Protein AF-S8DDT9-F1 (afdb_monomer)

Sequence (75 aa):
MGPYHGPIWINATGHDMGWCYMGWMASEKKLSNPMREIKVQKLVLNISVGESGDRLTRAAKVLEQLSGQTPVFSK

Secondary structure (DSSP, 8-state):
-------------TTHHHHHHHHHTTSSTTTT-GGGS------------SS-SHHHHHHHHHHHHHHSSPPPPP-

Structure (mmCIF, N/CA/C/O backbone):
data_AF-S8DDT9-F1
#
_entry.id   AF-S8DDT9-F1
#
loop_
_atom_site.group_PDB
_atom_site.id
_atom_site.type_symbol
_atom_site.label_atom_id
_atom_site.label_alt_id
_atom_site.label_comp_id
_atom_site.label_asym_id
_atom_site.label_entity_id
_atom_site.label_seq_id
_atom_site.pdbx_PDB_ins_code
_atom_site.Cartn_x
_atom_site.Cartn_y
_atom_site.Cartn_z
_atom_site.occupancy
_atom_site.B_iso_or_equiv
_atom_site.auth_seq_id
_atom_site.auth_comp_id
_atom_site.auth_asym_id
_atom_site.auth_atom_id
_atom_site.pdbx_PDB_model_num
ATOM 1 N N . MET A 1 1 ? 3.831 28.520 69.123 1.00 42.91 1 MET A N 1
ATOM 2 C CA . MET A 1 1 ? 3.188 28.244 70.426 1.00 42.91 1 MET A CA 1
ATOM 3 C C . MET A 1 1 ? 1.773 27.788 70.118 1.00 42.91 1 MET A C 1
ATOM 5 O O . MET A 1 1 ? 1.106 28.491 69.374 1.00 42.91 1 MET A O 1
ATOM 9 N N . GLY A 1 2 ? 1.391 26.575 70.533 1.00 47.66 2 GLY A N 1
ATOM 10 C CA . GLY A 1 2 ? 0.084 25.982 70.205 1.00 47.66 2 GLY A CA 1
ATOM 11 C C . GLY A 1 2 ? -1.108 26.787 70.752 1.00 47.66 2 GLY A C 1
ATOM 12 O O . GLY A 1 2 ? -0.906 27.745 71.496 1.00 47.66 2 GLY A O 1
ATOM 13 N N . PRO A 1 3 ? -2.339 26.370 70.413 1.00 50.44 3 PRO A N 1
ATOM 14 C CA . PRO A 1 3 ? -2.814 25.132 71.013 1.00 50.44 3 PRO A CA 1
ATOM 15 C C . PRO A 1 3 ? -3.389 24.121 70.019 1.00 50.44 3 PRO A C 1
ATOM 17 O O . PRO A 1 3 ? -4.065 24.435 69.044 1.00 50.44 3 PRO A O 1
ATOM 20 N N . TYR A 1 4 ? -3.106 22.869 70.348 1.00 46.00 4 TYR A N 1
ATOM 21 C CA . TYR A 1 4 ? -3.788 21.678 69.891 1.00 46.00 4 TYR A CA 1
ATOM 22 C C . TYR A 1 4 ? -5.255 21.738 70.317 1.00 46.00 4 TYR A C 1
ATOM 24 O O . TYR A 1 4 ? -5.536 21.748 71.511 1.00 46.00 4 TYR A O 1
ATOM 32 N N . HIS A 1 5 ? -6.182 21.698 69.368 1.00 46.06 5 HIS A N 1
ATOM 33 C CA . HIS A 1 5 ? -7.514 21.155 69.609 1.00 46.06 5 HIS A CA 1
ATOM 34 C C . HIS A 1 5 ? -7.775 20.135 68.504 1.00 46.06 5 HIS A C 1
ATOM 36 O O . HIS A 1 5 ? -7.698 20.456 67.322 1.00 46.06 5 HIS A O 1
ATOM 42 N N . GLY A 1 6 ? -7.911 18.877 68.928 1.00 47.97 6 GLY A N 1
ATOM 43 C CA . GLY A 1 6 ? -7.885 17.679 68.095 1.00 47.97 6 GLY A CA 1
ATOM 44 C C . GLY A 1 6 ? -9.024 17.569 67.076 1.00 47.97 6 GLY A C 1
ATOM 45 O O . GLY A 1 6 ? -9.805 18.503 66.898 1.00 47.97 6 GLY A O 1
ATOM 46 N N . PRO A 1 7 ? -9.132 16.414 66.395 1.00 47.16 7 PRO A N 1
ATOM 47 C CA . PRO A 1 7 ? -10.215 16.174 65.458 1.00 47.16 7 PRO A CA 1
ATOM 48 C C . PRO A 1 7 ? -11.537 16.272 66.218 1.00 47.16 7 PRO A C 1
ATOM 50 O O . PRO A 1 7 ? -11.813 15.488 67.127 1.00 47.16 7 PRO A O 1
ATOM 53 N N . ILE A 1 8 ? -12.348 17.268 65.862 1.00 45.03 8 ILE A N 1
ATOM 54 C CA . ILE A 1 8 ? -13.758 17.285 66.222 1.00 45.03 8 ILE A CA 1
ATOM 55 C C . ILE A 1 8 ? -14.329 16.005 65.617 1.00 45.03 8 ILE A C 1
ATOM 57 O O . ILE A 1 8 ? -14.375 15.858 64.395 1.00 45.03 8 ILE A O 1
ATOM 61 N N . TRP A 1 9 ? -14.727 15.071 66.478 1.00 43.59 9 TRP A N 1
ATOM 62 C CA . TRP A 1 9 ? -15.555 13.932 66.112 1.00 43.59 9 TRP A CA 1
ATOM 63 C C . TRP A 1 9 ? -16.924 14.478 65.689 1.00 43.59 9 TRP A C 1
ATOM 65 O O . TRP A 1 9 ? -17.891 14.444 66.445 1.00 43.59 9 TRP A O 1
ATOM 75 N N . ILE A 1 10 ? -17.003 15.046 64.482 1.00 49.62 10 ILE A N 1
ATOM 76 C CA . ILE A 1 10 ? -18.267 15.156 63.766 1.00 49.62 10 ILE A CA 1
ATOM 77 C C . ILE A 1 10 ? -18.668 13.710 63.541 1.00 49.62 10 ILE A C 1
ATOM 79 O O . ILE A 1 10 ? -18.007 12.987 62.799 1.00 49.62 10 ILE A O 1
ATOM 83 N N . ASN A 1 11 ? -19.690 13.281 64.279 1.00 43.28 11 ASN A N 1
ATOM 84 C CA . ASN A 1 11 ? -20.377 12.021 64.071 1.00 43.28 11 ASN A CA 1
ATOM 85 C C . ASN A 1 11 ? -20.613 11.852 62.570 1.00 43.28 11 ASN A C 1
ATOM 87 O O . ASN A 1 11 ? -21.524 12.459 62.006 1.00 43.28 11 ASN A O 1
ATOM 91 N N . ALA A 1 12 ? -19.771 11.036 61.937 1.00 48.16 12 ALA A N 1
ATOM 92 C CA . ALA A 1 12 ? -19.993 10.520 60.607 1.00 48.16 12 ALA A CA 1
ATOM 93 C C . ALA A 1 12 ? -21.220 9.620 60.721 1.00 48.16 12 ALA A C 1
ATOM 95 O O . ALA A 1 12 ? -21.126 8.421 60.983 1.00 48.16 12 ALA A O 1
ATOM 96 N N . THR A 1 13 ? -22.398 10.233 60.612 1.00 49.41 13 THR A N 1
ATOM 97 C CA . THR A 1 13 ? -23.629 9.507 60.334 1.00 49.41 13 THR A CA 1
ATOM 98 C C . THR A 1 13 ? -23.319 8.576 59.166 1.00 49.41 13 THR A C 1
ATOM 100 O O . THR A 1 13 ? -22.696 8.992 58.186 1.00 49.41 13 THR A O 1
ATOM 103 N N . GLY A 1 14 ? -23.677 7.295 59.290 1.00 51.69 14 GLY A N 1
ATOM 104 C CA . GLY A 1 14 ? -23.306 6.227 58.348 1.00 51.69 14 GLY A CA 1
ATOM 105 C C . GLY A 1 14 ? -23.744 6.448 56.893 1.00 51.69 14 GLY A C 1
ATOM 106 O O . GLY A 1 14 ? -23.508 5.591 56.049 1.00 51.69 14 GLY A O 1
ATOM 107 N N . HIS A 1 15 ? -24.350 7.593 56.587 1.00 52.97 15 HIS A N 1
ATOM 108 C CA . HIS A 1 15 ? -24.636 8.049 55.242 1.00 52.97 15 HIS A CA 1
ATOM 109 C C . HIS A 1 15 ? -23.372 8.556 54.520 1.00 52.97 15 HIS A C 1
ATOM 111 O O . HIS A 1 15 ? -23.161 8.167 53.378 1.00 52.97 15 HIS A O 1
ATOM 117 N N . ASP A 1 16 ? -22.467 9.307 55.168 1.00 46.66 16 ASP A N 1
ATOM 118 C CA . ASP A 1 16 ? -21.292 9.900 54.490 1.00 46.66 16 ASP A CA 1
ATOM 119 C C . ASP A 1 16 ? -20.188 8.884 54.154 1.00 46.66 16 ASP A C 1
ATOM 121 O O . ASP A 1 16 ? -19.520 8.993 53.121 1.00 46.66 16 ASP A O 1
ATOM 125 N N . MET A 1 17 ? -20.025 7.834 54.968 1.00 50.28 17 MET A N 1
ATOM 126 C CA . MET A 1 17 ? -19.098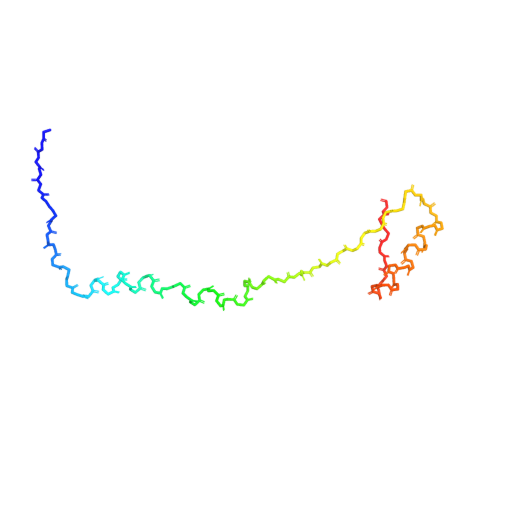 6.741 54.633 1.00 50.28 17 MET A CA 1
ATOM 127 C C . MET A 1 17 ? -19.548 5.975 53.380 1.00 50.28 17 MET A C 1
ATOM 129 O O . MET A 1 17 ? -18.710 5.476 52.627 1.00 50.28 17 MET A O 1
ATOM 133 N N . GLY A 1 18 ? -20.860 5.936 53.120 1.00 50.88 18 GLY A N 1
ATOM 134 C CA . GLY A 1 18 ? -21.428 5.367 51.901 1.00 50.88 18 GLY A CA 1
ATOM 135 C C . GLY A 1 18 ? -21.018 6.145 50.652 1.00 50.88 18 GLY A C 1
ATOM 136 O O . GLY A 1 18 ? -20.672 5.538 49.645 1.00 50.88 18 GLY A O 1
ATOM 137 N N . TRP A 1 19 ? -20.958 7.477 50.713 1.00 47.78 19 TRP A N 1
ATOM 138 C CA . TRP A 1 19 ? -20.564 8.302 49.563 1.00 47.78 19 TRP A CA 1
ATOM 139 C C . TRP A 1 19 ? -19.072 8.176 49.235 1.00 47.78 19 TRP A C 1
ATOM 141 O O . TRP A 1 19 ? -18.706 8.133 48.060 1.00 47.78 19 TRP A O 1
ATOM 151 N N . CYS A 1 20 ? -18.214 8.028 50.249 1.00 51.12 20 CYS A N 1
ATOM 152 C CA . CYS A 1 20 ? -16.780 7.809 50.044 1.00 51.12 20 CYS A CA 1
ATOM 153 C C . CYS A 1 20 ? -16.486 6.419 49.438 1.00 51.12 20 CYS A C 1
ATOM 155 O O . CYS A 1 20 ? -15.684 6.305 48.510 1.00 51.12 20 CYS A O 1
ATOM 157 N N . TYR A 1 21 ? -17.195 5.368 49.878 1.00 50.56 21 TYR A N 1
ATOM 158 C CA . TYR A 1 21 ? -17.042 4.015 49.319 1.00 50.56 21 TYR A CA 1
ATOM 159 C C . TYR A 1 21 ? -17.652 3.884 47.909 1.00 50.56 21 TYR A C 1
ATOM 161 O O . TYR A 1 21 ? -17.075 3.246 47.025 1.00 50.56 21 TYR A O 1
ATOM 169 N N . MET A 1 22 ? -18.780 4.555 47.652 1.00 51.69 22 MET A N 1
ATOM 170 C CA . MET A 1 22 ? -19.432 4.588 46.334 1.00 51.69 22 MET A CA 1
ATOM 171 C C . MET A 1 22 ? -18.661 5.432 45.305 1.00 51.69 22 MET A C 1
ATOM 173 O O . MET A 1 22 ? -18.756 5.164 44.108 1.00 51.69 22 MET A O 1
ATOM 177 N N . GLY A 1 23 ? -17.851 6.403 45.745 1.00 53.72 23 GLY A N 1
ATOM 178 C CA . GLY A 1 23 ? -16.952 7.169 44.875 1.00 53.72 23 GLY A CA 1
ATOM 179 C C . GLY A 1 23 ? -15.801 6.340 44.286 1.00 53.72 23 GLY A C 1
ATOM 180 O O . GLY A 1 23 ? -15.380 6.590 43.156 1.00 53.72 23 GLY A O 1
ATOM 181 N N . TRP A 1 24 ? -15.326 5.314 45.003 1.00 48.88 24 TRP A N 1
ATOM 182 C CA . TRP A 1 24 ? -14.273 4.404 44.524 1.00 48.88 24 TRP A CA 1
ATOM 183 C C . TRP A 1 24 ? -14.827 3.357 43.544 1.00 48.88 24 TRP A C 1
ATOM 185 O O . TRP A 1 24 ? -14.201 3.060 42.527 1.00 48.88 24 TRP A O 1
ATOM 195 N N . MET A 1 25 ? -16.051 2.867 43.765 1.00 49.03 25 MET A N 1
ATOM 196 C CA . MET A 1 25 ? -16.743 1.872 42.920 1.00 49.03 25 MET A CA 1
ATOM 197 C C . MET A 1 25 ? -17.165 2.391 41.520 1.00 49.03 25 MET A C 1
ATOM 199 O O . MET A 1 25 ? -17.961 1.765 40.823 1.00 49.03 25 MET A O 1
ATOM 203 N N . ALA A 1 26 ? -16.629 3.528 41.064 1.00 52.94 26 ALA A N 1
ATOM 204 C CA . ALA A 1 26 ? -16.946 4.160 39.781 1.00 52.94 26 ALA A CA 1
ATOM 205 C C . ALA A 1 26 ? -15.923 3.883 38.653 1.00 52.94 26 ALA A C 1
ATOM 207 O O . ALA A 1 26 ? -15.896 4.615 37.653 1.00 52.94 26 ALA A O 1
ATOM 208 N N . SER A 1 27 ? -15.065 2.862 38.778 1.00 55.75 27 SER A N 1
ATOM 209 C CA . SER A 1 27 ? -13.981 2.621 37.806 1.00 55.75 27 SER A CA 1
ATOM 210 C C . SER A 1 27 ? -14.075 1.334 36.980 1.00 55.75 27 SER A C 1
ATOM 212 O O . SER A 1 27 ? -13.366 1.241 35.984 1.00 55.75 27 SER A O 1
ATOM 214 N N . GLU A 1 28 ? -14.977 0.393 37.269 1.00 54.28 28 GLU A N 1
ATOM 215 C CA . GLU A 1 28 ? -14.989 -0.881 36.519 1.00 54.28 28 GLU A CA 1
ATOM 216 C C . GLU A 1 28 ? -15.741 -0.787 35.178 1.00 54.28 28 GLU A C 1
ATOM 218 O O . GLU A 1 28 ? -15.342 -1.384 34.179 1.00 54.28 28 GLU A O 1
ATOM 223 N N . LYS A 1 29 ? -16.765 0.076 35.079 1.00 53.84 29 LYS A N 1
ATOM 224 C CA . LYS A 1 29 ? -17.495 0.311 33.813 1.00 53.84 29 LYS A CA 1
ATOM 225 C C . LYS A 1 29 ? -16.720 1.142 32.783 1.00 53.84 29 LYS A C 1
ATOM 227 O O . LYS A 1 29 ? -17.114 1.184 31.621 1.00 53.84 29 LYS A O 1
ATOM 232 N N . LYS A 1 30 ? -15.623 1.806 33.171 1.00 55.50 30 LYS A N 1
ATOM 233 C CA . LYS A 1 30 ? -14.823 2.652 32.260 1.00 55.50 30 LYS A CA 1
ATOM 234 C C . LYS A 1 30 ? -13.814 1.860 31.422 1.00 55.50 30 LYS A C 1
ATOM 236 O O . LYS A 1 30 ? -13.293 2.409 30.448 1.00 55.50 30 LYS A O 1
ATOM 241 N N . LEU A 1 31 ? -13.518 0.608 31.783 1.00 56.12 31 LEU A N 1
ATOM 242 C CA . LEU A 1 31 ? -12.638 -0.255 30.986 1.00 56.12 31 LEU A CA 1
ATOM 243 C C . LEU A 1 31 ? -13.352 -0.824 29.753 1.00 56.12 31 LEU A C 1
ATOM 245 O O . LEU A 1 31 ? -12.742 -0.920 28.696 1.00 56.12 31 LEU A O 1
ATOM 249 N N . SER A 1 32 ? -14.656 -1.097 29.847 1.00 58.94 32 SER A N 1
ATOM 250 C CA . SER A 1 32 ? -15.479 -1.622 28.747 1.00 58.94 32 SER A CA 1
ATOM 251 C C . SER A 1 32 ? -15.999 -0.524 27.803 1.00 58.94 32 SER A C 1
ATOM 253 O O . SER A 1 32 ? -17.117 -0.610 27.295 1.00 58.94 32 SER A O 1
ATOM 255 N N . ASN A 1 33 ? -15.234 0.548 27.583 1.00 72.81 33 ASN A N 1
ATOM 256 C CA . ASN A 1 33 ? -15.607 1.529 26.570 1.00 72.81 33 ASN A CA 1
ATOM 257 C C . ASN A 1 33 ? -15.110 1.032 25.199 1.00 72.81 33 ASN A C 1
ATOM 259 O O . ASN A 1 33 ? -13.896 1.041 24.987 1.00 72.81 33 ASN A O 1
ATOM 263 N N . PRO A 1 34 ? -15.988 0.649 24.253 1.00 68.94 34 PRO A N 1
ATOM 264 C CA . PRO A 1 34 ? -15.578 0.136 22.941 1.00 68.94 34 PRO A CA 1
ATOM 265 C C . PRO A 1 34 ? -14.738 1.139 22.131 1.00 68.94 34 PRO A C 1
ATOM 267 O O . PRO A 1 34 ? -13.994 0.745 21.241 1.00 68.94 34 PRO A O 1
ATOM 270 N N . MET A 1 35 ? -14.775 2.434 22.476 1.00 74.88 35 MET A N 1
ATOM 271 C CA . MET A 1 35 ? -13.897 3.453 21.879 1.00 74.88 35 MET A CA 1
ATOM 272 C C . MET A 1 35 ? -12.426 3.375 22.336 1.00 74.88 35 MET A C 1
ATOM 274 O O . MET A 1 35 ? -11.594 4.093 2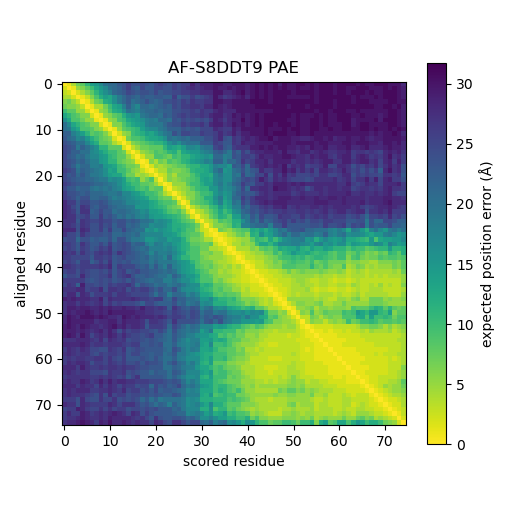1.793 1.00 74.88 35 MET A O 1
ATOM 278 N N . ARG A 1 36 ? -12.089 2.564 23.350 1.00 69.75 36 ARG A N 1
ATOM 279 C CA . ARG A 1 36 ? -10.708 2.365 23.842 1.00 69.75 36 ARG A CA 1
ATOM 280 C C . ARG A 1 36 ? -10.034 1.119 23.269 1.00 69.75 36 ARG A C 1
ATOM 282 O O . ARG A 1 36 ? -8.883 0.847 23.600 1.00 69.75 36 ARG A O 1
ATOM 289 N N . GLU A 1 37 ? -10.738 0.360 22.436 1.00 75.56 37 GLU A N 1
ATOM 290 C CA . GLU A 1 37 ? -10.176 -0.797 21.750 1.00 75.56 37 GLU A CA 1
ATOM 291 C C . GLU A 1 37 ? -9.082 -0.341 20.768 1.00 75.56 37 GLU A C 1
ATOM 293 O O . GLU A 1 37 ? -9.330 0.468 19.871 1.00 75.56 37 GLU A O 1
ATOM 298 N N . ILE A 1 38 ? -7.856 -0.843 20.946 1.00 79.81 38 ILE A N 1
ATOM 299 C CA . ILE A 1 38 ? -6.716 -0.504 20.088 1.00 79.81 38 ILE A CA 1
ATOM 300 C C . ILE A 1 38 ? -6.912 -1.189 18.732 1.00 79.81 38 ILE A C 1
ATOM 302 O O . ILE A 1 38 ? -6.869 -2.413 18.635 1.00 79.81 38 ILE A O 1
ATOM 306 N N . LYS A 1 39 ? -7.108 -0.395 17.676 1.00 83.50 39 LYS A N 1
ATOM 307 C CA . LYS A 1 39 ? -7.236 -0.868 16.289 1.00 83.50 39 LYS A CA 1
ATOM 308 C C . LYS A 1 39 ? -6.132 -0.271 15.430 1.00 83.50 39 LYS A C 1
ATOM 310 O O . LYS A 1 39 ? -5.846 0.922 15.519 1.00 83.50 39 LYS A O 1
ATOM 315 N N . VAL A 1 40 ? -5.538 -1.088 14.562 1.00 85.12 40 VAL A N 1
ATOM 316 C CA . VAL A 1 40 ? -4.611 -0.600 13.53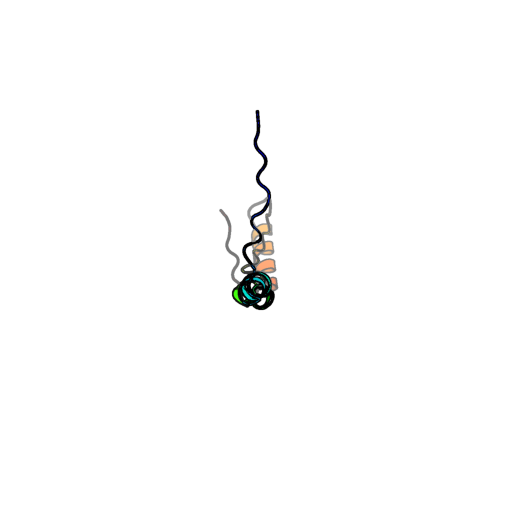4 1.00 85.12 40 VAL A CA 1
ATOM 317 C C . VAL A 1 40 ? -5.435 0.120 12.472 1.00 85.12 40 VAL A C 1
ATOM 319 O O . VAL A 1 40 ? -6.221 -0.504 11.767 1.00 85.12 40 VAL A O 1
ATOM 322 N N . GLN A 1 41 ? -5.291 1.442 12.382 1.00 85.75 41 GLN A N 1
ATOM 323 C CA . GLN A 1 41 ? -6.103 2.245 11.464 1.00 85.75 41 GLN A CA 1
ATOM 324 C C . GLN A 1 41 ? -5.666 2.084 10.007 1.00 85.75 41 GLN A C 1
ATOM 326 O O . GLN A 1 41 ? -6.510 1.996 9.119 1.00 85.75 41 GLN A O 1
ATOM 331 N N . LYS A 1 42 ? -4.353 2.092 9.752 1.00 89.81 42 LYS A N 1
ATOM 332 C CA . LYS A 1 42 ? -3.772 2.006 8.409 1.00 89.81 42 LYS A CA 1
ATOM 333 C C . LYS A 1 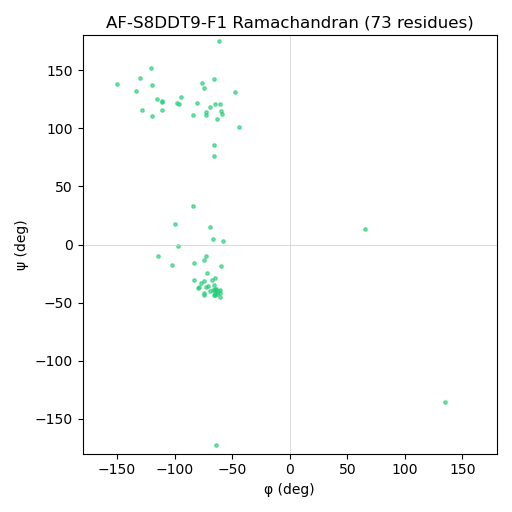42 ? -2.413 1.320 8.475 1.00 89.81 42 LYS A C 1
ATOM 335 O O . LYS A 1 42 ? -1.617 1.620 9.361 1.00 89.81 42 LYS A O 1
ATOM 340 N N . LEU A 1 43 ? -2.154 0.445 7.510 1.00 86.25 43 LEU A N 1
ATOM 341 C CA . LEU A 1 43 ? -0.844 -0.144 7.258 1.00 86.25 43 LEU A CA 1
ATOM 342 C C . LEU A 1 43 ? -0.324 0.422 5.935 1.00 86.25 43 LEU A C 1
ATOM 344 O O . LEU A 1 43 ? -1.000 0.311 4.916 1.00 86.25 43 LEU A O 1
ATOM 348 N N . VAL A 1 44 ? 0.854 1.046 5.955 1.00 88.88 44 VAL A N 1
ATOM 349 C CA . VAL A 1 44 ? 1.513 1.587 4.757 1.00 88.88 44 VAL A CA 1
ATOM 350 C C . VAL A 1 44 ? 2.755 0.752 4.479 1.00 88.88 44 VAL A C 1
ATOM 352 O O . VAL A 1 44 ? 3.622 0.629 5.342 1.00 88.88 44 VAL A O 1
ATOM 355 N N . LEU A 1 45 ? 2.837 0.177 3.279 1.00 86.62 45 LEU A N 1
ATOM 356 C CA . LEU A 1 45 ? 3.992 -0.588 2.822 1.00 86.62 45 LEU A CA 1
ATOM 357 C C . LEU A 1 45 ? 4.877 0.319 1.961 1.00 86.62 45 LEU A C 1
ATOM 359 O O . LEU A 1 45 ? 4.417 0.843 0.951 1.00 86.62 45 LEU A O 1
ATOM 363 N N . ASN A 1 46 ? 6.139 0.497 2.356 1.00 89.00 46 ASN A N 1
ATOM 364 C CA . ASN A 1 46 ? 7.113 1.302 1.619 1.00 89.00 46 ASN A CA 1
ATOM 365 C C . ASN A 1 46 ? 8.251 0.420 1.094 1.00 89.00 46 ASN A C 1
ATOM 367 O O . ASN A 1 46 ? 8.917 -0.257 1.878 1.00 89.00 46 ASN A O 1
ATOM 371 N N . ILE A 1 47 ? 8.503 0.468 -0.216 1.00 86.19 47 ILE A N 1
ATOM 372 C CA . ILE A 1 47 ? 9.646 -0.189 -0.858 1.00 86.19 47 ILE A CA 1
ATOM 373 C C . ILE A 1 47 ? 10.493 0.895 -1.521 1.00 86.19 47 ILE A C 1
ATOM 375 O O . ILE A 1 47 ? 10.081 1.484 -2.518 1.00 86.19 47 ILE A O 1
ATOM 379 N N . SER A 1 48 ? 11.681 1.146 -0.973 1.00 84.88 48 SER A N 1
ATOM 380 C CA . SER A 1 48 ? 12.630 2.106 -1.538 1.00 84.88 48 SER A CA 1
ATOM 381 C C . SER A 1 48 ? 13.652 1.379 -2.400 1.00 84.88 48 SER A C 1
ATOM 383 O O . SER A 1 48 ? 14.385 0.516 -1.920 1.00 84.88 48 SER A O 1
ATOM 385 N N . VAL A 1 49 ? 13.717 1.751 -3.673 1.00 81.94 49 VAL A N 1
ATOM 386 C CA . VAL A 1 49 ? 14.707 1.240 -4.617 1.00 81.94 49 VAL A CA 1
ATOM 387 C C . VAL A 1 49 ? 15.642 2.404 -4.922 1.00 81.94 49 VAL A C 1
ATOM 389 O O . VAL A 1 49 ? 15.191 3.419 -5.438 1.00 81.94 49 VAL A O 1
ATOM 392 N N . GLY A 1 50 ? 16.922 2.305 -4.553 1.00 82.31 50 GLY A N 1
ATOM 393 C CA . GLY A 1 50 ? 17.904 3.399 -4.692 1.00 82.31 50 GLY A CA 1
ATOM 394 C C . GLY A 1 50 ? 18.251 3.788 -6.138 1.00 82.31 50 GLY A C 1
ATOM 395 O O . GLY A 1 50 ? 19.130 4.613 -6.353 1.00 82.31 50 GLY A O 1
ATOM 396 N N . GLU A 1 51 ? 17.572 3.189 -7.117 1.00 83.62 51 GLU A N 1
ATOM 397 C CA . GLU A 1 51 ? 17.722 3.429 -8.548 1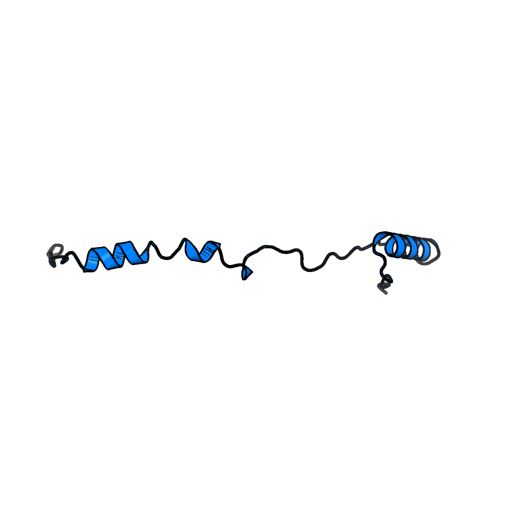.00 83.62 51 GLU A CA 1
ATOM 398 C C . GLU A 1 51 ? 16.332 3.586 -9.178 1.00 83.62 51 GLU A C 1
ATOM 400 O O . GLU A 1 51 ? 15.440 2.754 -8.975 1.00 83.62 51 GLU A O 1
ATOM 405 N N . SER A 1 52 ? 16.160 4.629 -9.988 1.00 78.25 52 SER A N 1
ATOM 406 C CA . SER A 1 52 ? 14.967 4.817 -10.814 1.00 78.25 52 SER A CA 1
ATOM 407 C C . SER A 1 52 ? 15.010 3.885 -12.028 1.00 78.25 52 SER A C 1
ATOM 409 O O . SER A 1 52 ? 16.052 3.738 -12.663 1.00 78.25 52 SER A O 1
ATOM 411 N N . GLY A 1 53 ? 13.876 3.272 -12.388 1.00 85.19 53 GLY A N 1
ATOM 412 C CA . GLY A 1 53 ? 13.750 2.491 -13.625 1.00 85.19 53 GLY A CA 1
ATOM 413 C C . GLY A 1 53 ? 13.039 1.147 -13.458 1.00 85.19 53 GLY A C 1
ATOM 414 O O . GLY A 1 53 ? 11.991 1.044 -12.817 1.00 85.19 53 GLY A O 1
ATOM 415 N N . ASP A 1 54 ? 13.596 0.099 -14.065 1.00 87.75 54 ASP A N 1
ATOM 416 C CA . ASP A 1 54 ? 12.954 -1.218 -14.160 1.00 87.75 54 ASP A CA 1
ATOM 417 C C . ASP A 1 54 ? 12.755 -1.883 -12.787 1.00 87.75 54 ASP A C 1
ATOM 419 O O . ASP A 1 54 ? 11.692 -2.443 -12.512 1.00 87.75 54 ASP A O 1
ATOM 423 N N . ARG A 1 55 ? 13.724 -1.737 -11.870 1.00 88.31 55 ARG A N 1
ATOM 424 C CA . ARG A 1 55 ? 13.594 -2.260 -10.499 1.00 88.31 55 ARG A CA 1
ATOM 425 C C . ARG A 1 55 ? 12.427 -1.612 -9.744 1.00 88.31 55 ARG A C 1
ATOM 427 O O . ARG A 1 55 ? 11.694 -2.323 -9.062 1.00 88.31 55 ARG A O 1
ATOM 434 N N . LEU A 1 56 ? 12.219 -0.302 -9.908 1.00 89.69 56 LEU A N 1
ATOM 435 C CA . LEU A 1 56 ? 11.088 0.420 -9.313 1.00 89.69 56 LEU A CA 1
ATOM 436 C C . LEU A 1 56 ? 9.751 -0.091 -9.865 1.00 89.69 56 LEU A C 1
ATOM 438 O O . LEU A 1 56 ? 8.816 -0.344 -9.109 1.00 89.69 56 LEU A O 1
ATOM 442 N N . THR A 1 57 ? 9.682 -0.319 -11.176 1.00 89.56 57 THR A N 1
ATOM 443 C CA . THR A 1 57 ? 8.470 -0.834 -11.830 1.00 89.56 57 THR A CA 1
ATOM 444 C C . THR A 1 57 ? 8.153 -2.267 -11.390 1.00 89.56 57 THR A C 1
ATOM 446 O O . THR A 1 57 ? 6.992 -2.604 -11.160 1.00 89.56 57 THR A O 1
ATOM 449 N N . ARG A 1 58 ? 9.170 -3.122 -11.215 1.00 90.12 58 ARG A N 1
ATOM 450 C CA . ARG A 1 58 ? 8.985 -4.474 -10.661 1.00 90.12 58 ARG A CA 1
ATOM 451 C C . ARG A 1 58 ? 8.525 -4.438 -9.207 1.00 90.12 58 ARG A C 1
ATOM 453 O O . ARG A 1 58 ? 7.605 -5.169 -8.859 1.00 90.12 58 ARG A O 1
ATOM 460 N N . ALA A 1 59 ? 9.122 -3.582 -8.378 1.00 89.88 59 ALA A N 1
ATOM 461 C CA . ALA A 1 59 ? 8.718 -3.415 -6.984 1.00 89.88 59 ALA A CA 1
ATOM 462 C C . ALA A 1 59 ? 7.256 -2.953 -6.862 1.00 89.88 59 ALA A C 1
ATOM 464 O O . ALA A 1 59 ? 6.510 -3.497 -6.051 1.00 89.88 59 ALA A O 1
ATOM 465 N N . ALA A 1 60 ? 6.825 -2.021 -7.718 1.00 89.81 60 ALA A N 1
ATOM 466 C CA . ALA A 1 60 ? 5.433 -1.582 -7.789 1.00 89.81 60 ALA A CA 1
ATOM 467 C C . ALA A 1 60 ? 4.482 -2.740 -8.145 1.00 89.81 60 ALA A C 1
ATOM 469 O O . ALA A 1 60 ? 3.484 -2.939 -7.458 1.00 89.81 60 ALA A O 1
ATOM 470 N N . LYS A 1 61 ? 4.829 -3.564 -9.145 1.00 91.06 61 LYS A N 1
ATOM 471 C CA 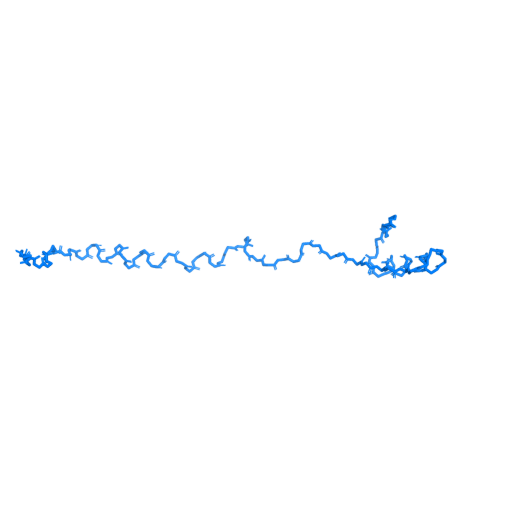. LYS A 1 61 ? 4.040 -4.757 -9.512 1.00 91.06 61 LYS A CA 1
ATOM 472 C C . LYS A 1 61 ? 3.936 -5.774 -8.375 1.00 91.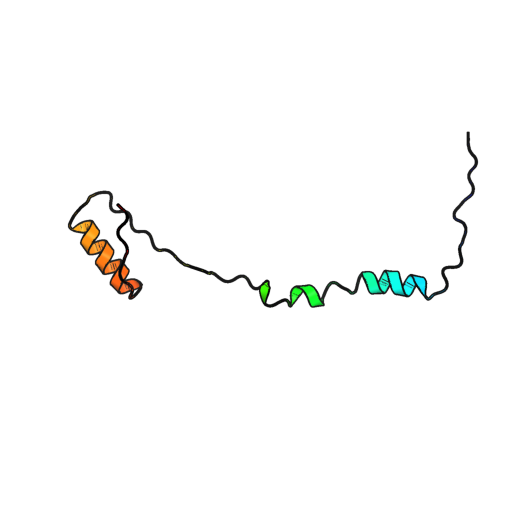06 61 LYS A C 1
ATOM 474 O O . LYS A 1 61 ? 2.876 -6.356 -8.173 1.00 91.06 61 LYS A O 1
ATOM 479 N N . VAL A 1 62 ? 5.014 -5.984 -7.620 1.00 91.25 62 VAL A N 1
ATOM 480 C CA . VAL A 1 62 ? 4.990 -6.860 -6.438 1.00 91.25 62 VAL A CA 1
ATOM 481 C C . VAL A 1 62 ? 4.071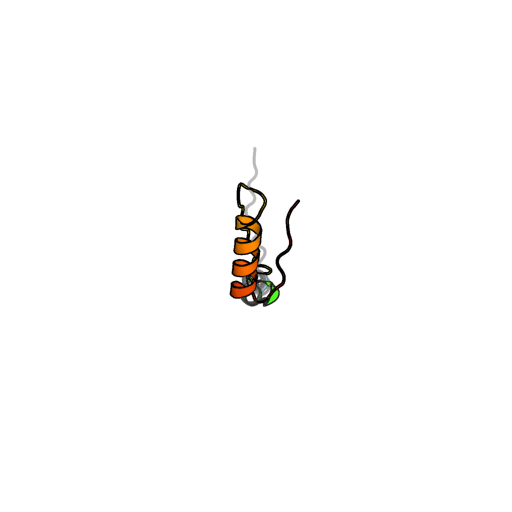 -6.282 -5.359 1.00 91.25 62 VAL A C 1
ATOM 483 O O . VAL A 1 62 ? 3.291 -7.019 -4.762 1.00 91.25 62 VAL A O 1
ATOM 486 N N . LEU A 1 63 ? 4.108 -4.966 -5.134 1.00 90.94 63 LEU A N 1
ATOM 487 C CA . LEU A 1 63 ? 3.233 -4.310 -4.161 1.00 90.94 63 LEU A CA 1
ATOM 488 C C . LEU A 1 63 ? 1.754 -4.408 -4.561 1.00 90.94 63 LEU A C 1
ATOM 490 O O . LEU A 1 63 ? 0.903 -4.639 -3.704 1.00 90.94 63 LEU A O 1
ATOM 494 N N . GLU A 1 64 ? 1.457 -4.295 -5.854 1.00 91.06 64 GLU A N 1
ATOM 495 C CA . GLU A 1 64 ? 0.115 -4.489 -6.409 1.00 91.06 64 GLU A CA 1
ATOM 496 C C . GLU A 1 64 ? -0.368 -5.935 -6.228 1.00 91.06 64 GLU A C 1
ATOM 498 O O . GLU A 1 64 ? -1.487 -6.153 -5.778 1.00 91.06 64 GLU A O 1
ATOM 503 N N . GLN A 1 65 ? 0.488 -6.933 -6.471 1.00 91.50 65 GLN A N 1
ATOM 504 C CA . GLN A 1 65 ? 0.151 -8.345 -6.243 1.00 91.50 65 GLN A CA 1
ATOM 505 C C . GLN A 1 65 ? -0.071 -8.688 -4.764 1.00 91.50 65 GLN A C 1
ATOM 507 O O . GLN A 1 65 ? -0.913 -9.526 -4.451 1.00 91.50 65 GLN A O 1
ATOM 512 N N . LEU A 1 66 ? 0.674 -8.058 -3.852 1.00 91.12 66 LEU A N 1
ATOM 513 C CA . LEU A 1 66 ? 0.554 -8.304 -2.413 1.00 91.12 66 LEU A CA 1
ATOM 514 C C . LEU A 1 66 ? -0.642 -7.580 -1.783 1.00 91.12 66 LEU A C 1
ATOM 516 O O . LEU A 1 66 ? -1.265 -8.118 -0.872 1.00 91.12 66 LEU A O 1
ATOM 520 N N . SER A 1 67 ? -0.939 -6.357 -2.230 1.00 88.75 67 SER A N 1
ATOM 521 C CA . SER A 1 67 ? -1.976 -5.508 -1.625 1.00 88.75 67 SER A CA 1
ATOM 522 C C . SER A 1 67 ? -3.295 -5.471 -2.402 1.00 88.75 67 SER A C 1
ATOM 524 O O . SER A 1 67 ? -4.312 -5.068 -1.839 1.00 88.75 67 SER A O 1
ATOM 526 N N . GLY A 1 68 ? -3.297 -5.868 -3.679 1.00 89.50 68 GLY A N 1
ATOM 527 C CA . GLY A 1 68 ? -4.441 -5.737 -4.588 1.00 89.50 68 GLY A CA 1
ATOM 528 C C . GLY A 1 68 ? -4.816 -4.285 -4.909 1.00 89.50 68 GLY A C 1
ATOM 529 O O . GLY A 1 68 ? -5.914 -4.032 -5.400 1.00 89.50 68 GLY A O 1
ATOM 530 N N . GLN A 1 69 ? -3.946 -3.325 -4.587 1.00 87.88 69 GLN A N 1
ATOM 531 C CA . GLN A 1 69 ? -4.184 -1.890 -4.733 1.00 87.88 69 GLN A CA 1
ATOM 532 C C . GLN A 1 69 ? -3.140 -1.267 -5.657 1.00 87.88 69 GLN A C 1
ATOM 534 O O . GLN A 1 69 ? -2.002 -1.731 -5.727 1.00 87.88 69 GLN A O 1
ATOM 539 N N . THR A 1 70 ? -3.508 -0.176 -6.333 1.00 86.50 70 THR A N 1
ATOM 540 C CA . THR A 1 70 ? -2.567 0.576 -7.167 1.00 86.50 70 THR A CA 1
ATOM 541 C C . THR A 1 70 ? -1.534 1.292 -6.281 1.00 86.50 70 THR A C 1
ATOM 543 O O . THR A 1 70 ? -1.918 2.146 -5.476 1.00 86.50 70 THR A O 1
ATOM 546 N N . PRO A 1 71 ? -0.232 0.978 -6.404 1.00 87.06 71 PRO A N 1
ATOM 547 C CA . PRO A 1 71 ? 0.822 1.626 -5.627 1.00 87.06 71 PRO A CA 1
ATOM 548 C C . PRO A 1 71 ? 0.964 3.109 -5.998 1.00 87.06 71 PRO A C 1
ATOM 550 O O . PRO A 1 71 ? 0.886 3.479 -7.170 1.00 87.06 71 PRO A O 1
ATOM 553 N N . VAL A 1 72 ? 1.230 3.962 -5.005 1.00 88.00 72 VAL A N 1
ATOM 554 C CA . VAL A 1 72 ? 1.536 5.386 -5.219 1.00 88.00 72 VAL A CA 1
ATOM 555 C C . VAL A 1 72 ? 3.050 5.567 -5.286 1.00 88.00 72 VAL A C 1
ATOM 557 O O . VAL A 1 72 ? 3.769 5.150 -4.380 1.00 88.00 72 VAL A O 1
ATOM 560 N N . PHE A 1 73 ? 3.538 6.203 -6.350 1.00 83.38 73 PHE A N 1
ATOM 561 C CA . PHE A 1 73 ? 4.953 6.539 -6.483 1.00 83.38 73 PHE A CA 1
ATOM 562 C C . PHE A 1 73 ? 5.275 7.812 -5.695 1.00 83.38 73 PHE A C 1
ATOM 564 O O . PHE A 1 73 ? 4.706 8.872 -5.961 1.00 83.38 73 PHE A O 1
ATOM 571 N N . SER A 1 74 ? 6.208 7.709 -4.750 1.00 79.19 74 SER A N 1
ATOM 572 C CA . SER A 1 74 ? 6.841 8.878 -4.132 1.00 79.19 74 SER A CA 1
ATOM 573 C C . SER A 1 74 ? 7.838 9.497 -5.115 1.00 79.19 74 SER A C 1
ATOM 575 O O . SER A 1 74 ? 8.581 8.767 -5.774 1.00 79.19 74 SER A O 1
ATOM 577 N N . LYS A 1 75 ? 7.810 10.827 -5.241 1.00 74.81 75 LYS A N 1
ATOM 578 C CA . LYS A 1 75 ? 8.686 11.607 -6.126 1.00 74.81 75 LYS A CA 1
ATOM 579 C C . LYS A 1 75 ? 10.037 11.893 -5.482 1.00 74.81 75 LYS A C 1
ATOM 581 O O . LYS A 1 75 ? 10.057 12.055 -4.242 1.00 74.81 75 LYS A O 1
#

Organism: NCBI:txid192259

Solvent-accessible surface area (backbone atoms only — not comparable to full-atom values): 5344 Å² total; per-residue (Å²): 133,82,83,89,75,76,85,77,81,69,78,73,54,78,65,60,62,49,54,60,56,56,62,64,73,69,58,72,75,67,72,74,40,79,88,71,64,90,69,90,86,79,87,84,88,86,83,87,60,101,52,92,56,70,66,42,56,50,52,43,51,51,48,25,72,74,67,78,43,88,71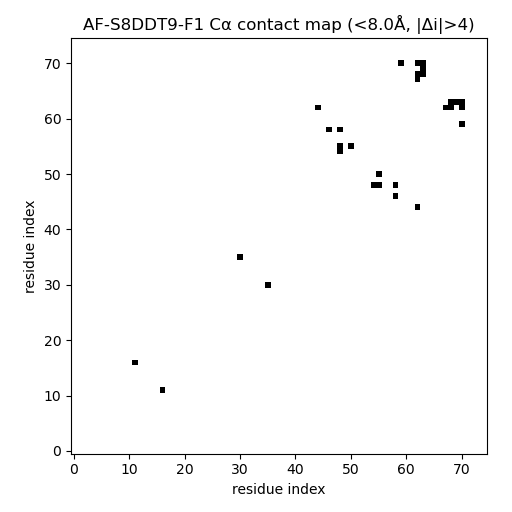,82,84,84,130

Foldseek 3Di:
DDDDDDDDCPPPPVVVVVVVVVVVVPPPVVVPDPVPDDDDPDDDDDDDDVDDDDVVVVVQVVVCVVPVDRDDDDD

pLDDT: mean 70.08, std 18.09, range [42.91, 91.5]

Mean predicted aligned error: 17.04 Å

Radius of gyration: 32.26 Å; Cα contacts (8 Å, |Δi|>4): 15; chains: 1; bounding box: 42×37×85 Å

InterPro domains:
  IPR002132 Large ribosomal subunit protein uL5 [PTHR11994] (26-75)
  IPR022803 Large ribosomal subunit protein uL5 domain superfamily [G3DSA:3.30.1440.10] (25-75)
  IPR022803 Large ribosomal subunit protein uL5 domain superfamily [SSF55282] (27-75)
  IPR031310 Large ribosomal subunit protein uL5, N-terminal [PF00281] (33-75)